Protein AF-A0A9X3KA14-F1 (afdb_monomer)

Organism: Mediterraneibacter gnavus (NCBI:txid33038)

Solvent-accessible surface area (backbone atoms only — not comparable to full-atom values): 6227 Å² total; per-residue (Å²): 31,59,70,84,79,68,82,82,59,71,52,88,83,67,57,84,41,89,87,74,61,74,80,65,71,83,36,68,65,53,55,52,57,71,69,50,68,56,69,64,52,44,57,58,54,44,66,75,41,81,48,80,62,77,73,70,54,77,58,61,70,57,54,53,49,52,55,52,48,53,54,50,51,51,51,52,52,52,52,51,50,51,52,50,50,53,51,51,54,54,50,49,56,52,52,56,53,58,65,74,75,108

Secondary structure (DSSP, 8-state):
---PPPTTS--TTT---TT--PPPTT-HHHHHHHTS-HHHHHHHHHTT----SSSPPPPHHHHHHHHHHHHHHHHHHHHHHHHHHHHHHHHHHHHHHHHH--

pLDDT: mean 81.87, std 12.03, range [54.28, 96.19]

Structure (mmCIF, N/CA/C/O backbone):
data_AF-A0A9X3KA14-F1
#
_entry.id   AF-A0A9X3KA14-F1
#
loop_
_atom_site.group_PDB
_atom_site.id
_atom_site.type_symbol
_atom_site.label_atom_id
_atom_site.label_alt_id
_atom_site.label_comp_id
_atom_site.label_asym_id
_atom_site.label_entity_id
_atom_site.label_seq_id
_atom_site.pdbx_PDB_ins_code
_atom_site.Cartn_x
_atom_site.Cartn_y
_atom_site.Cartn_z
_atom_site.occupancy
_atom_site.B_iso_or_equiv
_atom_site.auth_seq_id
_atom_site.auth_comp_id
_atom_site.auth_asym_id
_atom_site.auth_atom_id
_atom_site.pdbx_PDB_model_num
ATOM 1 N N . MET A 1 1 ? -7.902 5.263 15.585 1.00 83.12 1 MET A N 1
ATOM 2 C CA . MET A 1 1 ? -9.170 4.598 15.220 1.00 83.12 1 MET A CA 1
ATOM 3 C C . MET A 1 1 ? -9.000 3.799 13.929 1.00 83.12 1 MET A C 1
ATOM 5 O O . MET A 1 1 ? -8.515 4.367 12.954 1.00 83.12 1 MET A O 1
ATOM 9 N N . TYR A 1 2 ? -9.395 2.525 13.876 1.00 84.38 2 TYR A N 1
ATOM 10 C CA . TYR A 1 2 ? -9.467 1.745 12.628 1.00 84.38 2 TYR A CA 1
ATOM 11 C C . TYR A 1 2 ? -10.920 1.317 12.385 1.00 84.38 2 TYR A C 1
ATOM 13 O O 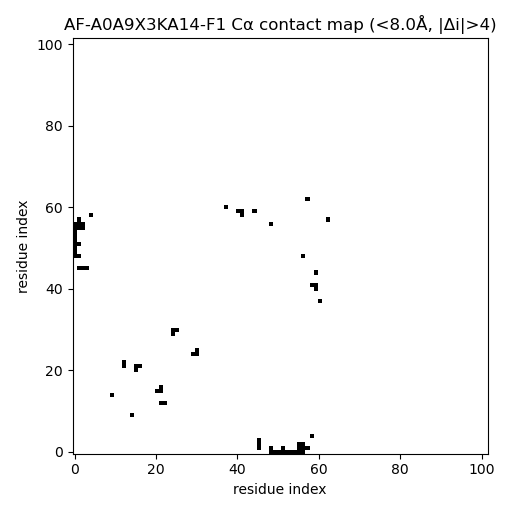. TYR A 1 2 ? -11.557 0.783 13.288 1.00 84.38 2 TYR A O 1
ATOM 21 N N . LYS A 1 3 ? -11.458 1.575 11.186 1.00 83.06 3 LYS A N 1
ATOM 22 C CA . LYS A 1 3 ? -12.836 1.210 10.829 1.00 83.06 3 LYS A CA 1
ATOM 23 C C . LYS A 1 3 ? -12.824 0.015 9.873 1.00 83.06 3 LYS A C 1
ATOM 25 O O . LYS A 1 3 ? -12.146 0.106 8.849 1.00 83.06 3 LYS A O 1
ATOM 30 N N . PRO A 1 4 ? -13.562 -1.071 10.170 1.00 73.25 4 PRO A N 1
ATOM 31 C CA . PRO A 1 4 ? -13.748 -2.162 9.225 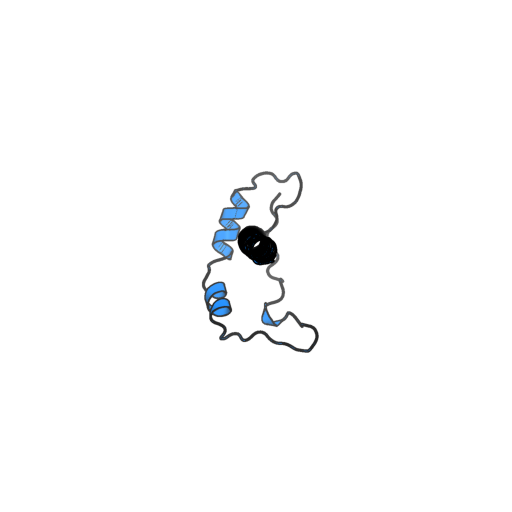1.00 73.25 4 PRO A CA 1
ATOM 32 C C . PRO A 1 4 ? -14.335 -1.628 7.920 1.00 73.25 4 PRO A C 1
ATOM 34 O O . PRO A 1 4 ? -15.233 -0.786 7.933 1.00 73.25 4 PRO A O 1
ATOM 37 N N . ILE A 1 5 ? -13.807 -2.105 6.798 1.00 69.81 5 ILE A N 1
ATOM 38 C CA . ILE A 1 5 ? -14.337 -1.770 5.480 1.00 69.81 5 ILE A CA 1
ATOM 39 C C . ILE A 1 5 ? -15.676 -2.487 5.333 1.00 69.81 5 ILE A C 1
ATOM 41 O O . ILE A 1 5 ? -15.749 -3.704 5.511 1.00 69.81 5 ILE A O 1
ATOM 45 N N . ASP A 1 6 ? -16.725 -1.735 5.014 1.00 66.56 6 ASP A N 1
ATOM 46 C CA . ASP A 1 6 ? -18.017 -2.322 4.693 1.00 66.56 6 ASP A CA 1
ATOM 47 C C . ASP A 1 6 ? -17.887 -3.112 3.379 1.00 66.56 6 ASP A C 1
ATOM 49 O O . ASP A 1 6 ? -17.439 -2.576 2.360 1.00 66.56 6 ASP A O 1
ATOM 53 N N . LYS A 1 7 ? -18.220 -4.409 3.400 1.00 62.09 7 LYS A N 1
ATOM 54 C CA . LYS A 1 7 ? -18.027 -5.333 2.260 1.00 62.09 7 LYS A CA 1
ATOM 55 C C . LYS A 1 7 ? -18.929 -5.009 1.061 1.00 62.09 7 LYS A C 1
ATOM 57 O O . LYS A 1 7 ? -18.801 -5.639 0.019 1.00 62.09 7 LYS A O 1
ATOM 62 N N . LEU A 1 8 ? -19.781 -3.993 1.193 1.00 56.03 8 LEU A N 1
ATOM 63 C CA . LEU A 1 8 ? -20.533 -3.338 0.120 1.00 56.03 8 LEU A CA 1
ATOM 64 C C . LEU A 1 8 ? -19.651 -2.584 -0.893 1.00 56.03 8 LEU A C 1
ATOM 66 O O . LEU A 1 8 ? -20.162 -1.934 -1.802 1.00 56.03 8 LEU A O 1
ATOM 70 N N . GLN A 1 9 ? -18.327 -2.649 -0.750 1.00 54.56 9 GLN A N 1
ATOM 71 C CA . GLN A 1 9 ? -17.387 -2.168 -1.747 1.00 54.56 9 GLN A CA 1
ATOM 72 C C . GLN A 1 9 ? -17.665 -2.860 -3.095 1.00 54.56 9 GLN A C 1
ATOM 74 O O . GLN A 1 9 ? -17.477 -4.068 -3.220 1.00 54.56 9 GLN A O 1
ATOM 79 N N . HIS A 1 10 ? -18.129 -2.073 -4.076 1.00 54.28 10 HIS A N 1
ATOM 80 C CA . HIS A 1 10 ? -18.408 -2.488 -5.455 1.00 54.28 10 HIS A CA 1
ATOM 81 C C . HIS A 1 10 ? -17.362 -3.491 -5.937 1.00 54.28 10 HIS A C 1
ATOM 83 O O . HIS A 1 10 ? -16.155 -3.238 -5.792 1.00 54.28 10 HIS A O 1
ATOM 89 N N . SER A 1 11 ? -17.811 -4.628 -6.481 1.00 59.88 11 SER A N 1
ATOM 90 C CA . SER A 1 11 ? -16.872 -5.605 -7.012 1.00 59.88 11 SER A CA 1
ATOM 91 C C . SER A 1 11 ? -16.017 -4.918 -8.069 1.00 59.88 11 SER A C 1
ATOM 93 O O . SER A 1 11 ? -16.430 -3.952 -8.714 1.00 59.88 11 SER A O 1
ATOM 95 N N . PHE A 1 12 ? -14.795 -5.404 -8.251 1.00 59.84 12 PHE A N 1
ATOM 96 C CA . PHE A 1 12 ? -13.887 -4.835 -9.239 1.00 59.84 12 PHE A CA 1
ATOM 97 C C . PHE A 1 12 ? -14.517 -4.781 -10.656 1.00 59.84 12 PHE A C 1
ATOM 99 O O . PHE A 1 12 ? -14.149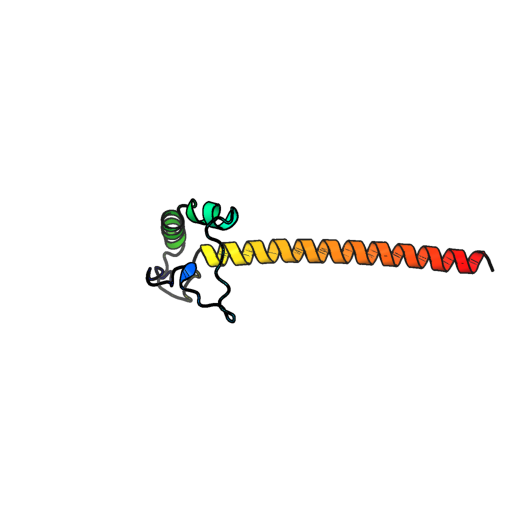 -3.937 -11.469 1.00 59.84 12 PHE A O 1
ATOM 106 N N . LEU A 1 13 ? -15.505 -5.646 -10.923 1.00 60.97 13 LEU A N 1
ATOM 107 C CA . LEU A 1 13 ? -16.281 -5.722 -12.162 1.00 60.97 13 LEU A CA 1
ATOM 108 C C . LEU A 1 13 ? -17.450 -4.720 -12.232 1.00 60.97 13 LEU A C 1
ATOM 110 O O . LEU A 1 13 ? -17.851 -4.354 -13.334 1.00 60.97 13 LEU A O 1
ATOM 114 N N . ASP A 1 14 ? -17.954 -4.242 -11.090 1.00 63.19 14 ASP A N 1
ATOM 115 C CA . ASP A 1 14 ? -19.038 -3.247 -10.997 1.00 63.19 14 ASP A CA 1
ATOM 116 C C . ASP A 1 14 ? -18.536 -1.807 -11.186 1.00 63.19 14 ASP A C 1
ATOM 118 O O . ASP A 1 14 ? -19.322 -0.855 -11.198 1.00 63.19 14 ASP A O 1
ATOM 122 N N . PHE A 1 15 ? -17.218 -1.621 -11.310 1.00 65.50 15 PHE A N 1
ATOM 123 C CA . PHE A 1 15 ? -16.622 -0.318 -11.565 1.00 65.50 15 PHE A CA 1
ATOM 124 C C . PHE A 1 15 ? -16.879 0.078 -13.023 1.00 65.50 15 PHE A C 1
ATOM 126 O O . PHE A 1 15 ? -16.117 -0.270 -13.924 1.00 65.50 15 PHE A O 1
ATOM 133 N N . ASN A 1 16 ? -17.982 0.791 -13.259 1.00 62.38 16 ASN A N 1
ATOM 134 C CA . ASN A 1 16 ? -18.378 1.248 -14.588 1.00 62.38 16 ASN A CA 1
ATOM 135 C C . ASN A 1 16 ? -17.415 2.346 -15.076 1.00 62.38 16 ASN A C 1
ATOM 137 O O . ASN A 1 16 ? -17.583 3.531 -14.779 1.00 62.38 16 ASN A O 1
ATOM 141 N N . GLN A 1 17 ? -16.343 1.941 -15.759 1.00 68.12 17 GLN A N 1
ATOM 142 C CA . GLN A 1 17 ? -15.344 2.860 -16.295 1.00 68.12 17 GLN A CA 1
ATOM 143 C C . GLN A 1 17 ? -15.933 3.668 -17.463 1.00 68.12 17 GLN A C 1
ATOM 145 O O . GLN A 1 17 ? -16.712 3.128 -18.257 1.00 68.12 17 GLN A O 1
ATOM 150 N N . PRO A 1 18 ? -15.547 4.948 -17.629 1.00 65.00 18 PRO A N 1
ATOM 151 C CA . PRO A 1 18 ? -15.927 5.701 -18.818 1.00 65.00 18 PRO A CA 1
ATOM 152 C C . PRO A 1 18 ? -15.463 4.936 -20.067 1.00 65.00 18 PRO A C 1
ATOM 154 O O . PRO A 1 18 ? -14.310 4.517 -20.140 1.00 65.00 18 PRO A O 1
ATOM 157 N N . MET A 1 19 ? -16.374 4.770 -21.035 1.00 65.94 19 MET A N 1
ATOM 158 C CA . MET A 1 19 ? -16.225 3.999 -22.288 1.00 65.94 19 MET A CA 1
ATOM 159 C C . MET A 1 19 ? -16.476 2.478 -22.219 1.00 65.94 19 MET A C 1
ATOM 161 O O . MET A 1 19 ? -16.184 1.789 -23.192 1.00 65.94 19 MET A O 1
ATOM 165 N N . GLY A 1 20 ? -17.045 1.935 -21.134 1.00 66.62 20 GLY A N 1
ATOM 166 C CA . GLY A 1 20 ? -17.457 0.517 -21.094 1.00 66.62 20 GLY A CA 1
ATOM 167 C C . GLY A 1 20 ? -16.283 -0.470 -21.127 1.00 66.62 20 GLY A 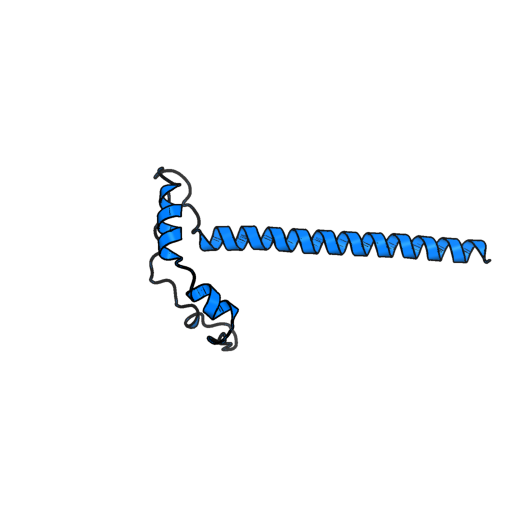C 1
ATOM 168 O O . GLY A 1 20 ? -16.426 -1.618 -21.548 1.00 66.62 20 GLY A O 1
ATOM 169 N N . LEU A 1 21 ? -15.099 -0.012 -20.714 1.00 69.62 21 LEU A N 1
ATOM 170 C CA . LEU A 1 21 ? -13.904 -0.838 -20.644 1.00 69.62 21 LEU A CA 1
ATOM 171 C C . LEU A 1 21 ? -14.022 -1.779 -19.434 1.00 69.62 21 LEU A C 1
ATOM 173 O O . LEU A 1 21 ? -13.896 -1.352 -18.287 1.00 69.62 21 LEU A O 1
ATOM 177 N N . HIS A 1 22 ? -14.270 -3.063 -19.685 1.00 70.56 22 HIS A N 1
ATOM 178 C CA . HIS A 1 22 ? -14.259 -4.087 -18.642 1.00 70.56 22 HIS A CA 1
ATOM 179 C C . HIS A 1 22 ? -12.865 -4.692 -18.513 1.00 70.56 22 HIS A C 1
ATOM 181 O O . HIS A 1 22 ? -12.201 -5.012 -19.502 1.00 70.56 22 HIS A O 1
ATOM 187 N N . MET A 1 23 ? -12.406 -4.859 -17.276 1.00 71.38 23 MET A N 1
ATOM 188 C CA . MET A 1 23 ? -11.118 -5.491 -17.036 1.00 71.38 23 MET A CA 1
ATOM 189 C C . MET A 1 23 ? -11.216 -6.998 -17.275 1.00 71.38 23 MET A C 1
ATOM 191 O O . MET A 1 23 ? -12.171 -7.638 -16.847 1.00 71.38 23 MET A O 1
ATOM 195 N N . ASN A 1 24 ? -10.220 -7.567 -17.958 1.00 81.44 24 ASN A N 1
ATOM 196 C CA . ASN A 1 24 ? -10.202 -8.994 -18.264 1.00 81.44 24 ASN A CA 1
ATOM 197 C C . ASN A 1 24 ? -9.989 -9.818 -16.971 1.00 81.44 24 ASN A C 1
ATOM 199 O O . ASN A 1 24 ? -8.906 -9.708 -16.380 1.00 81.44 24 ASN A O 1
ATOM 203 N N . PRO A 1 25 ? -10.956 -10.654 -16.545 1.00 81.69 25 PRO A N 1
ATOM 204 C CA . PRO A 1 25 ? -10.825 -11.477 -15.340 1.00 81.69 25 PRO A CA 1
ATOM 205 C C . PRO A 1 25 ? -9.709 -12.527 -15.457 1.00 81.69 25 PRO A C 1
ATOM 207 O O . PRO A 1 25 ? -9.104 -12.908 -14.454 1.00 81.69 25 PRO A O 1
ATOM 210 N N . ASP A 1 26 ? -9.351 -12.936 -16.676 1.00 85.19 26 ASP A N 1
ATOM 211 C CA . ASP A 1 26 ? -8.269 -13.892 -16.925 1.00 85.19 26 ASP A CA 1
ATOM 212 C C . ASP A 1 26 ? -6.875 -13.263 -16.835 1.00 85.19 26 ASP A C 1
ATOM 214 O O . ASP A 1 26 ? -5.856 -13.957 -16.949 1.00 85.19 26 ASP A O 1
ATOM 218 N N . ASN A 1 27 ? -6.789 -11.950 -16.599 1.00 88.62 27 ASN A N 1
ATOM 219 C CA . ASN A 1 27 ? -5.513 -11.290 -16.396 1.00 88.62 27 ASN A CA 1
ATOM 220 C C . ASN A 1 27 ? -4.768 -11.932 -15.215 1.00 88.62 27 ASN A C 1
ATOM 222 O O . ASN A 1 27 ? -5.275 -12.039 -14.097 1.00 88.62 27 ASN A O 1
ATOM 226 N N . ARG A 1 28 ? -3.511 -12.321 -15.456 1.00 92.81 28 ARG A N 1
ATOM 227 C CA . ARG A 1 28 ? -2.660 -12.976 -14.455 1.00 92.81 28 ARG A CA 1
ATOM 228 C C . ARG A 1 28 ? -2.599 -12.202 -13.133 1.00 92.81 28 ARG A C 1
ATOM 230 O O . ARG A 1 28 ? -2.583 -12.830 -12.081 1.00 92.81 28 ARG A O 1
ATOM 237 N N . TRP A 1 29 ? -2.559 -10.871 -13.172 1.00 86.25 29 TRP A N 1
ATOM 238 C CA . TRP A 1 29 ? -2.499 -10.029 -11.975 1.00 86.25 29 TRP A CA 1
ATOM 239 C C . TRP A 1 29 ? -3.812 -10.010 -11.199 1.00 86.25 29 TRP A C 1
ATOM 241 O O . TRP A 1 29 ? -3.762 -10.023 -9.974 1.00 86.25 29 TRP A O 1
ATOM 251 N N . VAL A 1 30 ? -4.955 -10.052 -11.890 1.00 83.69 30 VAL A N 1
ATOM 252 C CA . VAL A 1 30 ? -6.283 -10.161 -11.262 1.00 83.69 30 VAL A CA 1
ATOM 253 C C . VAL A 1 30 ? -6.378 -11.483 -10.511 1.00 83.69 30 VAL A C 1
ATOM 255 O O . VAL A 1 30 ? -6.535 -11.497 -9.294 1.00 83.69 30 VAL A O 1
ATOM 258 N N . ARG A 1 31 ? -6.083 -12.591 -11.200 1.00 89.38 31 ARG A N 1
ATOM 259 C CA . ARG A 1 31 ? -6.078 -13.929 -10.590 1.00 89.38 31 ARG A CA 1
ATOM 260 C C . ARG A 1 31 ? -5.088 -14.070 -9.434 1.00 89.38 31 ARG A C 1
ATOM 262 O O . ARG A 1 31 ? -5.304 -14.883 -8.542 1.00 89.38 31 ARG A O 1
ATOM 269 N N . LEU A 1 32 ? -3.965 -13.351 -9.470 1.00 89.06 32 LEU A N 1
ATOM 270 C CA . LEU A 1 32 ? -3.001 -13.334 -8.368 1.00 89.06 32 LEU A CA 1
ATOM 271 C C . LEU A 1 32 ? -3.510 -12.508 -7.187 1.00 89.06 32 LEU A C 1
ATOM 273 O O . LEU A 1 32 ? -3.333 -12.936 -6.050 1.00 89.06 32 LEU A O 1
ATOM 277 N N . ALA A 1 33 ? -4.137 -11.360 -7.443 1.00 86.88 33 ALA A N 1
ATOM 278 C CA . ALA A 1 33 ? -4.705 -10.511 -6.403 1.00 86.88 33 ALA A CA 1
ATOM 279 C C . ALA A 1 33 ? -5.832 -11.222 -5.640 1.00 86.88 33 ALA A C 1
ATOM 281 O O . ALA A 1 33 ? -5.890 -11.098 -4.417 1.00 86.88 33 ALA A O 1
ATOM 282 N N . ASP A 1 34 ? -6.650 -12.014 -6.337 1.00 86.25 34 ASP A N 1
ATOM 283 C CA . ASP A 1 34 ? -7.747 -12.788 -5.739 1.00 86.25 34 ASP A CA 1
ATOM 284 C C . ASP A 1 34 ? -7.261 -13.921 -4.824 1.00 86.25 34 ASP A C 1
ATOM 286 O O . ASP A 1 34 ? -7.955 -14.317 -3.893 1.00 86.25 34 ASP A O 1
ATOM 290 N N . ARG A 1 35 ? -6.047 -14.442 -5.051 1.00 90.19 35 ARG A N 1
ATOM 291 C CA . ARG A 1 35 ? -5.457 -15.503 -4.212 1.00 90.19 35 ARG A CA 1
ATOM 292 C C . ARG A 1 35 ? -4.924 -14.996 -2.876 1.00 90.19 35 ARG A C 1
ATOM 294 O O . ARG A 1 35 ? -4.596 -15.807 -2.014 1.00 90.19 35 ARG A O 1
ATOM 301 N N . ILE A 1 36 ? -4.754 -13.687 -2.717 1.00 89.19 36 ILE A N 1
ATOM 302 C CA . ILE A 1 36 ? -4.195 -13.116 -1.493 1.00 89.19 36 ILE A CA 1
ATOM 303 C C . ILE A 1 36 ? -5.308 -13.077 -0.433 1.00 89.19 36 ILE A C 1
ATOM 305 O O . ILE A 1 36 ? -6.348 -12.468 -0.687 1.00 89.19 36 ILE A O 1
ATOM 309 N N . PRO A 1 37 ? -5.111 -13.669 0.765 1.00 91.69 37 PRO A N 1
ATOM 310 C CA . PRO A 1 37 ? -6.104 -13.659 1.841 1.00 91.69 37 PRO A CA 1
ATOM 311 C C . PRO A 1 37 ? -6.156 -12.281 2.521 1.00 91.69 37 PRO A C 1
ATOM 313 O O . PRO A 1 37 ? -5.696 -12.083 3.646 1.00 91.69 37 PRO A O 1
ATOM 316 N N . TRP A 1 38 ? -6.685 -11.290 1.806 1.00 87.56 38 TRP A N 1
ATOM 317 C CA . TRP A 1 38 ? -6.729 -9.896 2.241 1.00 87.56 38 TRP A CA 1
ATOM 318 C C . TRP A 1 38 ? -7.462 -9.699 3.567 1.00 87.56 38 TRP A C 1
ATOM 320 O O . TRP A 1 38 ? -7.003 -8.912 4.389 1.00 87.56 38 TRP A O 1
ATOM 330 N N . ASP A 1 39 ? -8.562 -10.423 3.777 1.00 88.25 39 ASP A N 1
ATOM 331 C CA . ASP A 1 39 ? -9.396 -10.308 4.976 1.00 88.25 39 ASP A CA 1
ATOM 332 C C . ASP A 1 39 ? -8.595 -10.642 6.246 1.00 88.25 39 ASP A C 1
ATOM 334 O O . ASP A 1 39 ? -8.649 -9.914 7.237 1.00 88.25 39 ASP A O 1
ATOM 338 N N . GLU A 1 40 ? -7.772 -11.694 6.206 1.00 90.94 40 GLU A N 1
ATOM 339 C CA . GLU A 1 40 ? -6.929 -12.082 7.340 1.00 90.94 40 GLU A CA 1
ATOM 340 C C . GLU A 1 40 ? -5.861 -11.033 7.659 1.00 90.94 40 GLU A C 1
ATOM 342 O O . GLU A 1 40 ? -5.563 -10.759 8.829 1.00 90.94 40 GLU A O 1
ATOM 347 N N . PHE A 1 41 ? -5.260 -10.448 6.621 1.00 91.19 41 PHE A N 1
ATOM 348 C CA . PHE A 1 41 ? -4.258 -9.404 6.797 1.00 91.19 41 PHE A CA 1
ATOM 349 C C . PHE A 1 41 ? -4.871 -8.117 7.333 1.00 91.19 41 PHE A C 1
ATOM 351 O O . PHE A 1 41 ? -4.267 -7.478 8.194 1.00 91.19 41 PHE A O 1
ATOM 358 N N . GLU A 1 42 ? -6.070 -7.760 6.880 1.00 90.31 42 GLU A N 1
ATOM 359 C CA . GLU A 1 42 ? -6.773 -6.570 7.345 1.00 90.31 42 GLU A CA 1
ATOM 360 C C . GLU A 1 42 ? -7.120 -6.687 8.836 1.00 90.31 42 GLU A C 1
ATOM 362 O O . GLU A 1 42 ? -6.879 -5.753 9.597 1.00 90.31 42 GLU A O 1
ATOM 367 N N . VAL A 1 43 ? -7.567 -7.864 9.294 1.00 90.69 43 VAL A N 1
ATOM 368 C CA . VAL A 1 43 ? -7.821 -8.120 10.725 1.00 90.69 43 VAL A CA 1
ATOM 369 C C . VAL A 1 43 ? -6.547 -7.959 11.556 1.00 90.69 43 VAL A C 1
ATOM 371 O O . VAL A 1 43 ? -6.572 -7.350 12.627 1.00 90.69 43 VAL A O 1
ATOM 374 N N . LYS A 1 44 ? -5.413 -8.490 11.085 1.00 93.06 44 LYS A N 1
ATOM 375 C CA . LYS A 1 44 ? -4.121 -8.326 11.774 1.00 93.06 44 LYS A CA 1
ATOM 376 C C . LYS A 1 44 ? -3.665 -6.867 11.776 1.00 93.06 44 LYS A C 1
ATOM 378 O O . LYS A 1 44 ? -3.142 -6.403 12.784 1.00 93.06 44 LYS A O 1
ATOM 383 N N . TYR A 1 45 ? -3.887 -6.148 10.680 1.00 91.50 45 TYR A N 1
ATOM 384 C CA . TYR A 1 45 ? -3.541 -4.738 10.547 1.00 91.50 45 TYR A CA 1
ATOM 385 C C . TYR A 1 45 ? -4.386 -3.849 11.468 1.00 91.50 45 TYR A C 1
ATOM 387 O O . TYR A 1 45 ? -3.836 -2.996 12.159 1.00 91.50 45 TYR A O 1
ATOM 395 N N . ALA A 1 46 ? -5.692 -4.106 11.569 1.00 90.56 46 ALA A N 1
ATOM 396 C CA . ALA A 1 46 ? -6.600 -3.395 12.465 1.00 90.56 46 ALA A CA 1
ATOM 397 C C . ALA A 1 46 ? -6.158 -3.474 13.937 1.00 90.56 46 ALA A C 1
ATOM 399 O O . ALA A 1 46 ? -6.226 -2.479 14.656 1.00 90.56 46 ALA A O 1
ATOM 400 N N . LYS A 1 47 ? -5.623 -4.627 14.372 1.00 91.69 47 LYS A N 1
ATOM 401 C CA . LYS A 1 47 ? -5.096 -4.820 15.738 1.00 91.69 47 LYS A CA 1
ATOM 402 C C . LYS A 1 47 ? -3.937 -3.880 16.090 1.00 91.69 47 LYS A C 1
ATOM 404 O O . LYS A 1 47 ? -3.694 -3.653 17.270 1.00 91.69 47 LYS A O 1
ATOM 409 N N . LEU A 1 48 ? -3.234 -3.325 15.100 1.00 90.94 48 LEU A N 1
ATOM 410 C CA . LEU A 1 48 ? -2.155 -2.353 15.320 1.00 90.94 48 LEU A CA 1
ATOM 411 C C . LEU A 1 48 ? -2.675 -0.965 15.726 1.00 90.94 48 LEU A C 1
ATOM 413 O O . LEU A 1 48 ? -1.884 -0.117 16.134 1.00 90.94 48 LEU A O 1
ATOM 417 N N . PHE A 1 49 ? -3.986 -0.726 15.637 1.00 89.56 49 PHE A N 1
ATOM 418 C CA . PHE A 1 49 ? -4.627 0.543 15.977 1.00 89.56 49 PHE A CA 1
ATOM 419 C C . PHE A 1 49 ? -5.565 0.377 17.184 1.00 89.56 49 PHE A C 1
ATOM 421 O O . PHE A 1 49 ? -6.783 0.430 17.020 1.00 89.56 49 PHE A O 1
ATOM 428 N N . PRO A 1 50 ? -5.025 0.206 18.407 1.00 85.00 50 PRO A N 1
ATOM 429 C CA . PRO A 1 50 ? -5.830 -0.007 19.612 1.00 85.00 50 PRO A CA 1
ATOM 430 C C . PRO A 1 50 ? -6.579 1.251 20.074 1.00 85.00 50 PRO A C 1
ATOM 432 O O . PRO A 1 50 ? -7.528 1.155 20.843 1.00 85.00 50 PRO A O 1
ATOM 435 N N . SER A 1 51 ? -6.148 2.438 19.633 1.00 85.88 51 SER A N 1
ATOM 436 C CA . SER A 1 51 ? -6.792 3.699 19.998 1.00 85.88 51 SER A CA 1
ATOM 437 C C . SER A 1 51 ? -8.046 3.949 19.163 1.00 85.88 51 SER A C 1
ATOM 439 O O . SER A 1 51 ? -8.003 3.869 17.930 1.00 85.88 51 SER A O 1
ATOM 441 N N . ASP A 1 52 ? -9.125 4.356 19.830 1.00 79.56 52 ASP A N 1
ATOM 442 C CA . ASP A 1 52 ? -10.369 4.815 19.203 1.00 79.56 52 ASP A CA 1
ATOM 443 C C . ASP A 1 52 ? -10.385 6.332 18.932 1.00 79.56 52 ASP A C 1
ATOM 445 O O . ASP A 1 52 ? -11.287 6.858 18.289 1.00 79.56 52 ASP A O 1
ATOM 449 N N . THR A 1 53 ? -9.344 7.058 19.350 1.00 83.19 53 THR A N 1
ATOM 450 C CA . THR A 1 53 ? -9.231 8.505 19.131 1.00 83.19 53 THR A CA 1
ATOM 451 C C . THR A 1 5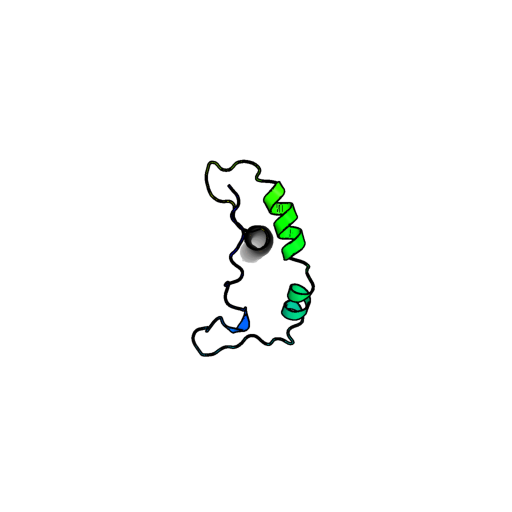3 ? -8.355 8.840 17.918 1.00 83.19 53 THR A C 1
ATOM 453 O O . THR A 1 53 ? -7.524 8.041 17.468 1.00 83.19 53 THR A O 1
ATOM 456 N N . GLY A 1 54 ? -8.556 10.039 17.361 1.00 84.31 54 GLY A N 1
ATOM 457 C CA . GLY A 1 54 ? -7.787 10.571 16.231 1.00 84.31 54 GLY A CA 1
ATOM 458 C C . GLY A 1 54 ? -8.302 10.162 14.845 1.00 84.31 54 GLY A C 1
ATOM 459 O O . GLY A 1 54 ? -9.394 9.619 14.690 1.00 84.31 54 GLY A O 1
ATOM 460 N N . ASN A 1 55 ? -7.503 10.448 13.812 1.00 87.25 55 ASN A N 1
ATOM 461 C CA . ASN A 1 55 ? -7.877 10.179 12.423 1.00 87.25 55 ASN A CA 1
ATOM 462 C C . ASN A 1 55 ? -8.030 8.676 12.147 1.00 87.25 55 ASN A C 1
ATOM 464 O O . ASN A 1 55 ? -7.243 7.850 12.615 1.00 87.25 55 ASN A O 1
ATOM 468 N N . VAL A 1 56 ? -9.033 8.337 11.334 1.00 87.62 56 VAL A N 1
ATOM 469 C CA . VAL A 1 56 ? -9.2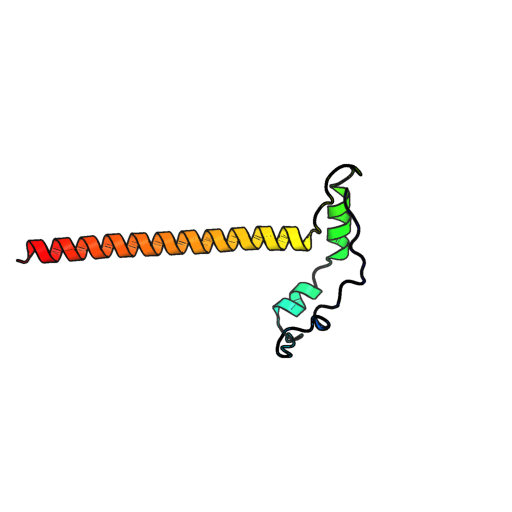91 6.956 10.918 1.00 87.62 56 VAL A CA 1
ATOM 470 C C . VAL A 1 56 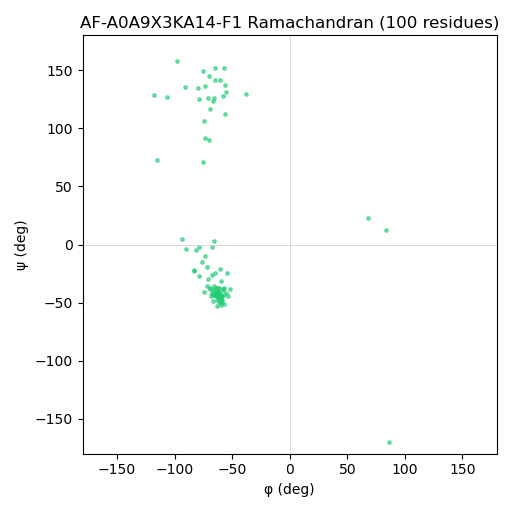? -8.141 6.455 10.047 1.00 87.62 56 VAL A C 1
ATOM 472 O O . VAL A 1 56 ? -7.786 7.076 9.040 1.00 87.62 56 VAL A O 1
ATOM 475 N N . ALA A 1 57 ? -7.571 5.319 10.436 1.00 88.56 57 ALA A N 1
ATOM 476 C CA . ALA A 1 57 ? -6.535 4.638 9.681 1.00 88.56 57 ALA A CA 1
ATOM 477 C C . ALA A 1 57 ? -7.050 4.234 8.292 1.00 88.56 57 ALA A C 1
ATOM 479 O O . ALA A 1 57 ? -8.202 3.836 8.115 1.00 88.56 57 ALA A O 1
ATOM 480 N N . LYS A 1 58 ? -6.182 4.354 7.286 1.00 89.06 58 LYS A N 1
ATOM 481 C CA . LYS A 1 58 ? -6.480 3.889 5.929 1.00 89.06 58 LYS A CA 1
ATOM 482 C C . LYS A 1 58 ? -6.381 2.361 5.878 1.00 89.06 58 LYS A C 1
ATOM 484 O O . LYS A 1 58 ? -5.567 1.805 6.608 1.00 89.06 58 LYS A O 1
ATOM 489 N N . PRO A 1 59 ? -7.154 1.688 5.013 1.00 88.62 59 PRO A N 1
ATOM 490 C CA . PRO A 1 59 ? -7.090 0.238 4.891 1.00 88.62 59 PRO A CA 1
ATOM 491 C C . PRO A 1 59 ? -5.728 -0.227 4.364 1.00 88.62 59 PRO A C 1
ATOM 493 O O . PRO A 1 59 ? -5.069 0.487 3.592 1.00 88.62 59 PRO A O 1
ATOM 496 N N . LEU A 1 60 ? -5.330 -1.443 4.738 1.00 89.56 60 LEU A N 1
ATOM 497 C CA . LEU A 1 60 ? -4.030 -2.032 4.420 1.00 89.56 60 LEU A CA 1
ATOM 498 C C . LEU A 1 60 ? -3.752 -2.007 2.916 1.00 89.56 60 LEU A C 1
ATOM 500 O O . LEU A 1 60 ? -2.661 -1.620 2.495 1.00 89.56 60 LEU A O 1
ATOM 504 N N . ARG A 1 61 ? -4.745 -2.374 2.096 1.00 88.31 61 ARG A N 1
ATOM 505 C CA . ARG A 1 61 ? -4.610 -2.387 0.627 1.00 88.31 61 ARG A CA 1
ATOM 506 C C . ARG A 1 61 ? -4.178 -1.026 0.078 1.00 88.31 61 ARG A C 1
ATOM 508 O O . ARG A 1 61 ? -3.294 -0.960 -0.773 1.00 88.31 61 ARG A O 1
ATOM 515 N N . MET A 1 62 ? -4.748 0.060 0.602 1.00 88.62 62 MET A N 1
ATOM 516 C CA . MET A 1 62 ? -4.399 1.418 0.183 1.00 88.62 62 MET A CA 1
ATOM 517 C C . MET A 1 62 ? -2.977 1.777 0.618 1.00 88.62 62 MET A C 1
ATOM 519 O O . MET A 1 62 ? -2.200 2.302 -0.178 1.00 88.62 62 MET A O 1
ATOM 523 N N . ALA A 1 63 ? -2.606 1.455 1.859 1.00 89.75 63 ALA A N 1
ATOM 524 C CA . ALA A 1 63 ? -1.257 1.701 2.359 1.00 89.75 63 ALA A CA 1
ATOM 525 C C . ALA A 1 63 ? -0.194 0.943 1.539 1.00 89.75 63 ALA A C 1
ATOM 527 O O . ALA A 1 63 ? 0.827 1.519 1.148 1.00 89.75 63 ALA A O 1
ATOM 528 N N . LEU A 1 64 ? -0.448 -0.326 1.207 1.00 90.38 64 LEU A N 1
ATOM 529 C CA . LEU A 1 64 ? 0.434 -1.127 0.355 1.00 90.38 64 LEU A CA 1
ATOM 530 C C . LEU A 1 64 ? 0.521 -0.558 -1.062 1.00 90.38 64 LEU A C 1
ATOM 532 O O . LEU A 1 64 ? 1.619 -0.449 -1.607 1.00 90.38 64 LEU A O 1
ATOM 536 N N . PHE A 1 65 ? -0.600 -0.153 -1.655 1.00 89.94 65 PHE A N 1
ATOM 537 C CA . PHE A 1 65 ? -0.596 0.452 -2.985 1.00 89.94 65 PHE A CA 1
ATOM 538 C C . PHE A 1 65 ? 0.250 1.728 -3.018 1.00 89.94 65 PHE A C 1
ATOM 540 O O . PHE A 1 65 ? 1.168 1.850 -3.829 1.00 89.94 65 PHE A O 1
ATOM 547 N N . VAL A 1 66 ? -0.006 2.651 -2.091 1.00 91.88 66 VAL A N 1
ATOM 548 C CA . VAL A 1 66 ? 0.664 3.953 -2.035 1.00 91.88 66 VAL A CA 1
ATOM 549 C C . VAL A 1 66 ? 2.167 3.797 -1.783 1.00 91.88 66 VAL A C 1
ATOM 551 O O . VAL A 1 66 ? 2.982 4.415 -2.468 1.00 91.88 66 VAL A O 1
ATOM 554 N N . THR A 1 67 ? 2.564 2.928 -0.850 1.00 90.50 67 THR A N 1
ATOM 555 C CA . THR A 1 67 ? 3.988 2.676 -0.570 1.00 90.50 67 THR A CA 1
ATOM 556 C C . THR A 1 67 ? 4.716 2.074 -1.772 1.00 90.50 67 THR A C 1
ATOM 558 O O . THR A 1 67 ? 5.828 2.505 -2.090 1.00 90.50 67 THR A O 1
ATOM 561 N N . ASN A 1 68 ? 4.099 1.130 -2.487 1.00 90.81 68 ASN A N 1
ATOM 562 C CA . ASN A 1 68 ? 4.675 0.574 -3.712 1.00 90.81 68 ASN A CA 1
ATOM 563 C C . ASN A 1 68 ? 4.734 1.607 -4.842 1.00 90.81 68 ASN A C 1
ATOM 565 O O . ASN A 1 68 ? 5.766 1.711 -5.509 1.00 90.81 68 ASN A O 1
ATOM 569 N N . LEU A 1 69 ? 3.688 2.420 -5.009 1.00 92.06 69 LEU A N 1
ATOM 570 C CA . LEU A 1 69 ? 3.652 3.498 -5.994 1.00 92.06 69 LEU A CA 1
ATOM 571 C C . LEU A 1 69 ? 4.819 4.464 -5.785 1.00 92.06 69 LEU A C 1
ATOM 573 O O . LEU A 1 69 ? 5.591 4.691 -6.713 1.00 92.06 69 LEU A O 1
ATOM 577 N N . PHE A 1 70 ? 5.025 4.966 -4.566 1.00 93.06 70 PHE A N 1
ATOM 578 C CA . PHE A 1 70 ? 6.142 5.872 -4.284 1.00 93.06 70 PHE A CA 1
ATOM 579 C C . PHE A 1 70 ? 7.510 5.228 -4.529 1.00 93.06 70 PHE A C 1
ATOM 581 O O . PHE A 1 70 ? 8.418 5.882 -5.046 1.00 93.06 70 PHE A O 1
ATOM 588 N N . ARG A 1 71 ? 7.675 3.936 -4.215 1.00 92.31 71 ARG A N 1
ATOM 589 C CA . ARG A 1 71 ? 8.926 3.212 -4.503 1.00 92.31 71 ARG A CA 1
ATOM 590 C C . ARG A 1 71 ? 9.192 3.113 -6.003 1.00 92.31 71 ARG A C 1
ATOM 592 O O . ARG A 1 71 ? 10.338 3.294 -6.419 1.00 92.31 71 ARG A O 1
ATOM 599 N N . ILE A 1 72 ? 8.161 2.840 -6.800 1.00 93.00 72 ILE A N 1
ATOM 600 C CA . ILE A 1 72 ? 8.257 2.774 -8.263 1.00 93.00 72 ILE A CA 1
ATOM 601 C C . ILE A 1 72 ? 8.563 4.161 -8.830 1.00 93.00 72 ILE A C 1
ATOM 603 O O . ILE A 1 72 ? 9.530 4.306 -9.575 1.00 93.00 72 ILE A O 1
ATOM 607 N N . GLN A 1 73 ? 7.821 5.185 -8.406 1.00 93.69 73 GLN A N 1
ATOM 608 C CA . GLN A 1 73 ? 8.031 6.569 -8.834 1.00 93.69 73 GLN A CA 1
ATOM 609 C C . GLN A 1 73 ? 9.457 7.042 -8.534 1.00 93.69 73 GLN A C 1
ATOM 611 O O . GLN A 1 73 ? 10.119 7.601 -9.404 1.00 93.69 73 GLN A O 1
ATOM 616 N N . ARG A 1 74 ? 9.993 6.726 -7.347 1.00 94.62 74 ARG A N 1
ATOM 617 C CA . ARG A 1 74 ? 11.383 7.054 -6.997 1.00 94.62 74 ARG A CA 1
ATOM 618 C C . ARG A 1 74 ? 12.391 6.368 -7.919 1.00 94.62 74 ARG A C 1
ATOM 620 O O . ARG A 1 74 ? 13.369 6.990 -8.314 1.00 94.62 74 ARG A O 1
ATOM 627 N N . ARG A 1 75 ? 12.168 5.098 -8.273 1.00 94.69 75 ARG A N 1
ATOM 628 C CA . ARG A 1 75 ? 13.049 4.363 -9.199 1.00 94.69 75 ARG A CA 1
ATOM 629 C C . ARG A 1 75 ? 13.017 4.954 -10.603 1.00 94.69 75 ARG A C 1
ATOM 631 O O . ARG A 1 75 ? 14.080 5.129 -11.191 1.00 94.69 75 ARG A O 1
ATOM 638 N N . ILE A 1 76 ? 11.828 5.288 -11.104 1.00 95.38 76 ILE A N 1
ATOM 639 C CA . ILE A 1 76 ? 11.655 5.939 -12.406 1.00 95.38 76 ILE A CA 1
ATOM 640 C C . ILE A 1 76 ? 12.367 7.292 -12.402 1.00 95.38 76 ILE A C 1
ATOM 642 O O . ILE A 1 76 ? 13.196 7.540 -13.272 1.00 95.38 76 ILE A O 1
ATOM 646 N N . LEU A 1 77 ? 12.128 8.124 -11.385 1.00 95.69 77 LEU A N 1
ATOM 647 C CA . LEU A 1 77 ? 12.770 9.430 -11.258 1.00 95.69 77 LEU A CA 1
ATOM 648 C C . LEU A 1 77 ? 14.300 9.313 -11.215 1.00 95.69 77 LEU A C 1
ATOM 650 O O . LEU A 1 77 ? 14.982 10.006 -11.963 1.00 95.69 77 LEU A O 1
ATOM 654 N N . CYS A 1 78 ? 14.852 8.409 -10.399 1.00 94.81 78 CYS A N 1
ATOM 655 C CA . CYS A 1 78 ? 16.297 8.180 -10.351 1.00 94.81 78 CYS A CA 1
ATOM 656 C C . CYS A 1 78 ? 16.851 7.730 -11.709 1.00 94.81 78 CYS A C 1
ATOM 658 O O . CYS A 1 78 ? 17.857 8.273 -12.159 1.00 94.81 78 CYS A O 1
ATOM 660 N N . ALA A 1 79 ? 16.204 6.773 -12.380 1.00 95.19 79 ALA A N 1
ATOM 661 C CA . ALA A 1 79 ? 16.638 6.305 -13.695 1.00 95.19 79 ALA A CA 1
ATOM 662 C C . ALA A 1 79 ? 16.621 7.438 -14.734 1.00 95.19 79 ALA A C 1
ATOM 664 O O . ALA A 1 79 ? 17.587 7.600 -15.477 1.00 95.19 79 ALA A O 1
ATOM 665 N N . LEU A 1 80 ? 15.573 8.266 -14.737 1.00 96.19 80 LEU A N 1
ATOM 666 C CA . LEU A 1 80 ? 15.472 9.433 -15.614 1.00 96.19 80 LEU A CA 1
ATOM 667 C C . LEU A 1 80 ? 16.573 10.462 -15.330 1.00 96.19 80 LEU A C 1
ATOM 669 O O . LEU A 1 80 ? 17.203 10.944 -16.268 1.00 96.19 80 LEU A O 1
ATOM 673 N N . LEU A 1 81 ? 16.865 10.753 -14.059 1.00 94.75 81 LEU A N 1
ATOM 674 C CA . LEU A 1 81 ? 17.959 11.655 -13.679 1.00 94.75 81 LEU A CA 1
ATOM 675 C C . LEU A 1 81 ? 19.328 11.111 -14.110 1.00 94.75 81 LEU A C 1
ATOM 677 O O . LEU A 1 81 ? 20.164 11.867 -14.605 1.00 94.75 81 LEU A O 1
ATOM 681 N N . HIS A 1 82 ? 19.55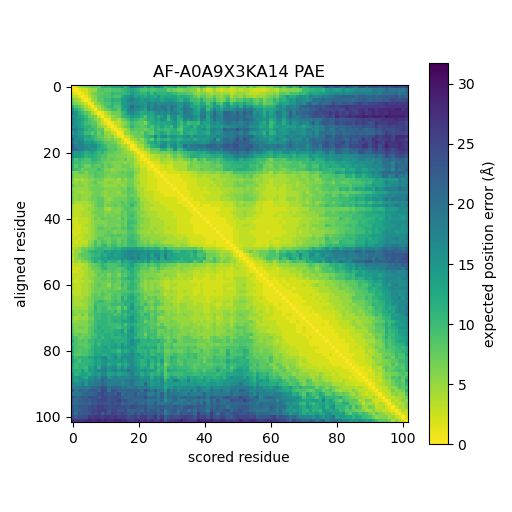4 9.803 -13.966 1.00 92.56 82 HIS A N 1
ATOM 682 C CA . HIS A 1 82 ? 20.779 9.157 -14.438 1.00 92.56 82 HIS A CA 1
ATOM 683 C C . HIS A 1 82 ? 20.924 9.243 -15.959 1.00 92.56 82 HIS A C 1
ATOM 685 O O . HIS A 1 82 ? 21.997 9.601 -16.446 1.00 92.56 82 HIS A O 1
ATOM 691 N N . LEU A 1 83 ? 19.854 8.963 -16.705 1.00 93.19 83 LEU A N 1
ATOM 692 C CA . LEU A 1 83 ? 19.844 9.085 -18.163 1.00 93.19 83 LEU A CA 1
ATOM 693 C C . LEU A 1 83 ? 20.080 10.531 -18.606 1.00 93.19 83 LEU A C 1
ATOM 695 O O . LEU A 1 83 ? 20.869 10.767 -19.520 1.00 93.19 83 LEU A O 1
ATOM 699 N N . PHE A 1 84 ? 19.459 11.496 -17.928 1.00 92.88 84 PHE A N 1
ATOM 700 C CA . PHE A 1 84 ? 19.646 12.915 -18.207 1.00 92.88 84 PHE A CA 1
ATOM 701 C C . PHE A 1 84 ? 21.093 13.356 -17.966 1.00 92.88 84 PHE A C 1
ATOM 703 O O . PHE A 1 84 ? 21.698 13.978 -18.838 1.00 92.88 84 PHE A O 1
ATOM 710 N N . ARG A 1 85 ? 21.684 12.979 -16.825 1.00 91.19 85 ARG A N 1
ATOM 711 C CA . ARG A 1 85 ? 23.087 13.285 -16.516 1.00 91.19 85 ARG A CA 1
ATOM 712 C C . ARG A 1 85 ? 24.040 12.655 -17.531 1.00 91.19 85 ARG A C 1
ATOM 714 O O . ARG A 1 85 ? 24.912 13.343 -18.049 1.00 91.19 85 ARG A O 1
ATOM 721 N N . PHE A 1 86 ? 23.837 11.381 -17.863 1.00 90.94 86 PHE A N 1
ATOM 722 C CA . PHE A 1 86 ? 24.632 10.685 -18.875 1.00 90.94 86 PHE A CA 1
ATOM 723 C C . PHE A 1 86 ? 24.556 11.375 -20.244 1.00 90.94 86 PHE A C 1
ATOM 725 O O . PHE A 1 86 ? 25.571 11.572 -20.914 1.00 90.94 86 PHE A O 1
ATOM 732 N N . TRP A 1 87 ? 23.353 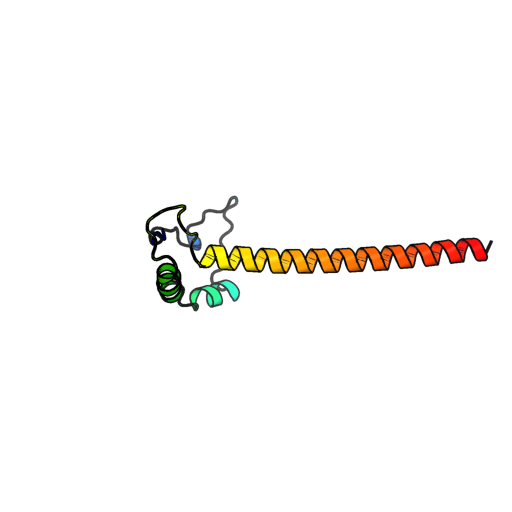11.774 -20.656 1.00 89.06 87 TRP A N 1
ATOM 733 C CA . TRP A 1 87 ? 23.145 12.493 -21.908 1.00 89.06 87 TRP A CA 1
ATOM 734 C C . TRP A 1 87 ? 23.810 13.876 -21.896 1.00 89.06 87 TRP A C 1
ATOM 736 O O . TRP A 1 87 ? 24.498 14.233 -22.855 1.00 89.06 87 TRP A O 1
ATOM 746 N N . HIS A 1 88 ? 23.677 14.623 -20.799 1.00 87.69 88 HIS A N 1
ATOM 747 C CA . HIS A 1 88 ? 24.310 15.928 -20.623 1.00 87.69 88 HIS A CA 1
ATOM 748 C C . HIS A 1 88 ? 25.844 15.838 -20.692 1.00 87.69 88 HIS A C 1
ATOM 750 O O . HIS A 1 88 ? 26.474 16.586 -21.444 1.00 87.69 88 HIS A O 1
ATOM 756 N N . ASP A 1 89 ? 26.450 14.883 -19.980 1.00 86.12 89 ASP A N 1
ATOM 757 C CA . ASP A 1 89 ? 27.902 14.665 -20.000 1.00 86.12 89 ASP A CA 1
ATOM 758 C C . ASP A 1 89 ? 28.392 14.279 -21.406 1.00 86.12 89 ASP A C 1
ATOM 760 O O . ASP A 1 89 ? 29.388 14.819 -21.901 1.00 86.12 89 ASP A O 1
ATOM 764 N N . ARG A 1 90 ? 27.641 13.424 -22.113 1.00 79.44 90 ARG A N 1
ATOM 765 C CA . ARG A 1 90 ? 27.945 13.053 -23.503 1.00 79.44 90 ARG A CA 1
ATOM 766 C C . ARG A 1 90 ? 27.889 14.252 -24.450 1.00 79.44 90 ARG A C 1
ATOM 768 O O . ARG A 1 90 ? 28.749 14.374 -25.325 1.00 79.44 90 ARG A O 1
ATOM 775 N N . ASN A 1 91 ? 26.903 15.130 -24.295 1.00 78.00 91 ASN A N 1
ATOM 776 C CA . ASN A 1 91 ? 26.773 16.326 -25.126 1.00 78.00 91 ASN A CA 1
ATOM 777 C C . ASN A 1 91 ? 27.871 17.348 -24.852 1.00 78.00 91 ASN A C 1
ATOM 779 O O . ASN A 1 91 ? 28.399 17.922 -25.804 1.00 78.00 91 ASN A O 1
ATOM 783 N N . ARG A 1 92 ? 28.289 17.514 -23.591 1.00 75.62 92 ARG A N 1
ATOM 784 C CA . ARG A 1 92 ? 29.463 18.336 -23.278 1.00 75.62 92 ARG A CA 1
ATOM 785 C C . ARG A 1 92 ? 30.709 17.785 -23.965 1.00 75.62 92 ARG A C 1
ATOM 787 O O . ARG A 1 92 ? 31.365 18.538 -24.672 1.00 75.62 92 ARG A O 1
ATOM 794 N N . CYS A 1 93 ? 31.000 16.484 -23.869 1.00 68.81 93 CYS A N 1
ATOM 795 C CA . CYS A 1 93 ? 32.147 15.888 -24.572 1.00 68.81 93 CYS A CA 1
ATOM 796 C C . CYS A 1 93 ? 32.104 16.085 -26.095 1.00 68.81 93 CYS A C 1
ATOM 798 O O . CYS A 1 93 ? 33.145 16.321 -26.706 1.00 68.81 93 CYS A O 1
ATOM 800 N N . LYS A 1 94 ? 30.922 15.999 -26.718 1.00 70.38 94 LYS A N 1
ATOM 801 C CA . LYS A 1 94 ? 30.771 16.302 -28.149 1.00 70.38 94 LYS A CA 1
ATOM 802 C C . LYS A 1 94 ? 31.065 17.775 -28.456 1.00 70.38 94 LYS A C 1
ATOM 804 O O . LYS A 1 94 ? 31.765 18.041 -29.424 1.00 70.38 94 LYS A O 1
ATOM 809 N N . SER A 1 95 ? 30.599 18.699 -27.614 1.00 73.38 95 SER A N 1
ATOM 810 C CA . SER A 1 95 ? 30.873 20.138 -27.743 1.00 73.38 95 SER A CA 1
ATOM 811 C C . SER A 1 95 ? 32.372 20.452 -27.677 1.00 73.38 95 SER A C 1
ATOM 813 O O . SER A 1 95 ? 32.889 21.116 -28.568 1.00 73.38 95 SER A O 1
ATOM 815 N N . TRP A 1 96 ? 33.091 19.925 -26.678 1.00 58.53 96 TRP A N 1
ATOM 816 C CA . TRP A 1 96 ? 34.539 20.153 -26.537 1.00 58.53 96 TRP A CA 1
ATOM 817 C C . TRP A 1 96 ? 35.341 19.576 -27.712 1.00 58.53 96 TRP A C 1
ATOM 819 O O . TRP A 1 96 ? 36.294 20.195 -28.171 1.00 58.53 96 TRP A O 1
ATOM 829 N N . LYS A 1 97 ? 34.938 18.415 -28.250 1.00 66.38 97 LYS A N 1
ATOM 830 C CA . LYS A 1 97 ? 35.587 17.829 -29.435 1.00 66.38 97 LYS A CA 1
ATOM 831 C C . LYS A 1 97 ? 35.403 18.669 -30.699 1.00 66.38 97 LYS A C 1
ATOM 833 O O . LYS A 1 97 ? 36.325 18.727 -31.502 1.00 66.38 97 LYS A O 1
ATOM 838 N N . LEU A 1 98 ? 34.248 19.312 -30.872 1.00 68.06 98 LEU A N 1
ATOM 839 C CA . LEU A 1 98 ? 33.997 20.198 -32.014 1.00 68.06 98 LEU A CA 1
ATOM 840 C C . LEU A 1 98 ? 34.806 21.502 -31.925 1.00 68.06 98 LEU A C 1
ATOM 842 O O . LEU A 1 98 ? 35.185 22.034 -32.957 1.00 68.06 98 LEU A O 1
ATOM 846 N N . GLN A 1 99 ? 35.106 21.986 -30.714 1.00 65.94 99 GLN A N 1
ATOM 847 C CA . GLN A 1 99 ? 35.918 23.194 -30.502 1.00 65.94 99 GLN A CA 1
ATOM 848 C C . GLN A 1 99 ? 37.430 22.966 -30.645 1.00 65.94 99 GLN A C 1
ATOM 850 O O . GLN A 1 99 ? 38.143 23.905 -30.958 1.00 65.94 99 GLN A O 1
ATOM 855 N N . ILE A 1 100 ? 37.927 21.748 -30.400 1.00 63.94 100 ILE A N 1
ATOM 856 C CA . ILE A 1 100 ? 39.355 21.402 -30.564 1.00 63.94 100 ILE A CA 1
ATOM 857 C C . ILE A 1 100 ? 39.692 21.056 -32.028 1.00 63.94 100 ILE A C 1
ATOM 859 O O . ILE A 1 100 ? 40.851 21.101 -32.423 1.00 63.94 100 ILE A O 1
ATOM 863 N N . ALA A 1 101 ? 38.691 20.676 -32.827 1.00 64.94 101 ALA A N 1
ATOM 864 C CA . ALA A 1 101 ? 38.857 20.283 -34.228 1.00 64.94 101 ALA A CA 1
ATOM 865 C C . ALA A 1 101 ? 38.651 21.433 -35.240 1.00 64.94 101 ALA A C 1
ATOM 867 O O . ALA A 1 101 ? 38.654 21.166 -36.442 1.00 64.94 101 ALA A O 1
ATOM 868 N N . ALA A 1 102 ? 38.446 22.667 -34.767 1.00 55.03 102 ALA A N 1
ATOM 869 C CA . ALA A 1 102 ? 38.320 23.894 -35.558 1.00 55.03 102 ALA A CA 1
ATOM 870 C C . ALA A 1 102 ? 39.536 24.796 -35.315 1.00 55.03 102 ALA A C 1
ATOM 872 O O . ALA A 1 102 ? 39.957 25.469 -36.280 1.00 55.03 102 ALA A O 1
#

Foldseek 3Di:
DEDDDDPPPQDLQNPCDPPRDGDDCPPPVNVVVVPDPQVVVQVVVVVVCPDPDDDYDDTPVVVVVVVVVVVVVVVVVVVVVVVVVVVVVVVVVVVVVVVVVD

Radius of gyration: 23.87 Å; Cα contacts (8 Å, |Δi|>4): 36; chains: 1; bounding box: 60×39×56 Å

Sequence (102 aa):
MYKPIDKLQHSFLDFNQPMGLHMNPDNRWVRLADRIPWDEFEVKYAKLFPSDTGNVAKPLRMALFVTNLFRIQRRILCALLHLFRFWHDRNRCKSWKLQIAA

Mean predicted aligned error: 10.15 Å